Protein AF-A0A544QML9-F1 (afdb_monomer)

Radius of gyration: 30.6 Å; Cα contacts (8 Å, |Δi|>4): 273; chains: 1; bounding box: 52×67×94 Å

Organism: NCBI:txid2511997

Mean predicted aligned error: 11.07 Å

Structure (mmCIF, N/CA/C/O backbone):
data_AF-A0A544QML9-F1
#
_entry.id   AF-A0A544QML9-F1
#
loop_
_atom_site.group_PDB
_atom_site.id
_atom_site.type_symbol
_atom_site.label_atom_id
_atom_site.label_alt_id
_atom_site.label_comp_id
_atom_site.label_asym_id
_atom_site.label_entity_id
_atom_site.label_seq_id
_atom_site.pdbx_PDB_ins_code
_atom_site.Cartn_x
_atom_site.Cartn_y
_atom_site.Cartn_z
_atom_site.occupancy
_atom_site.B_iso_or_equiv
_atom_site.auth_seq_id
_atom_site.auth_comp_id
_atom_site.auth_asym_id
_atom_site.auth_atom_id
_atom_site.pdbx_PDB_model_num
ATOM 1 N N . MET A 1 1 ? 34.277 51.329 -72.720 1.00 60.34 1 MET A N 1
ATOM 2 C CA . MET A 1 1 ? 33.066 50.903 -71.990 1.00 60.34 1 MET A CA 1
ATOM 3 C C . MET A 1 1 ? 33.409 49.575 -71.339 1.00 60.34 1 MET A C 1
ATOM 5 O O . MET A 1 1 ? 33.776 48.665 -72.067 1.00 60.34 1 MET A O 1
ATOM 9 N N . PHE A 1 2 ? 33.455 49.514 -70.009 1.00 60.47 2 PHE A N 1
ATOM 10 C CA . PHE A 1 2 ? 33.886 48.323 -69.272 1.00 60.47 2 PHE A CA 1
ATOM 11 C C . PHE A 1 2 ? 32.794 47.253 -69.316 1.00 60.47 2 PHE A C 1
ATOM 13 O O . PHE A 1 2 ? 31.647 47.521 -68.969 1.00 60.47 2 PHE A O 1
ATOM 20 N N . GLU A 1 3 ? 33.161 46.060 -69.769 1.00 71.31 3 GLU A N 1
ATOM 21 C CA . GLU A 1 3 ? 32.321 44.868 -69.727 1.00 71.31 3 GLU A CA 1
ATOM 22 C C . GLU A 1 3 ? 32.363 44.301 -68.303 1.00 71.31 3 GLU A C 1
ATOM 24 O O . GLU A 1 3 ? 33.430 43.967 -67.785 1.00 71.31 3 GLU A O 1
ATOM 29 N N . PHE A 1 4 ? 31.210 44.243 -67.637 1.00 62.44 4 PHE A N 1
ATOM 30 C CA . PHE A 1 4 ? 31.091 43.634 -66.318 1.00 62.44 4 PHE A CA 1
ATOM 31 C C . PHE A 1 4 ? 31.011 42.120 -66.507 1.00 62.44 4 PHE A C 1
ATOM 33 O O . PHE A 1 4 ? 29.967 41.586 -66.872 1.00 62.44 4 PHE A O 1
ATOM 40 N N . LYS A 1 5 ? 32.124 41.420 -66.288 1.00 65.94 5 LYS A N 1
ATOM 41 C CA . LYS A 1 5 ? 32.105 39.966 -66.138 1.00 65.94 5 LYS A CA 1
ATOM 42 C C . LYS A 1 5 ? 31.625 39.692 -64.706 1.00 65.94 5 LYS A C 1
ATOM 44 O O . LYS A 1 5 ? 32.351 40.069 -63.784 1.00 65.94 5 LYS A O 1
ATOM 49 N N . PRO A 1 6 ? 30.439 39.103 -64.466 1.00 60.28 6 PRO A N 1
ATOM 50 C CA . PRO A 1 6 ? 30.093 38.677 -63.120 1.00 60.28 6 PRO A CA 1
ATOM 51 C C . PRO A 1 6 ? 31.071 37.561 -62.747 1.00 60.28 6 PRO A C 1
ATOM 53 O O . PRO A 1 6 ? 31.055 36.478 -63.331 1.00 60.28 6 PRO A O 1
ATOM 56 N N . ALA A 1 7 ? 32.003 37.865 -61.849 1.00 60.19 7 ALA A N 1
ATOM 57 C CA . ALA A 1 7 ? 32.815 36.847 -61.216 1.00 60.19 7 ALA A CA 1
ATOM 58 C C . ALA A 1 7 ? 31.963 36.156 -60.151 1.00 60.19 7 ALA A C 1
ATOM 60 O O . ALA A 1 7 ? 31.273 36.814 -59.375 1.00 60.19 7 ALA A O 1
ATOM 61 N N . ASP A 1 8 ? 32.093 34.836 -60.116 1.00 60.19 8 ASP A N 1
ATOM 62 C CA . ASP A 1 8 ? 31.713 33.975 -59.005 1.00 60.19 8 ASP A CA 1
ATOM 63 C C . ASP A 1 8 ? 30.225 33.659 -58.843 1.00 60.19 8 ASP A C 1
ATOM 65 O O . ASP A 1 8 ? 29.676 33.755 -57.748 1.00 60.19 8 ASP A O 1
ATOM 69 N N . ASP A 1 9 ? 29.643 33.039 -59.871 1.00 60.31 9 ASP A N 1
ATOM 70 C CA . ASP A 1 9 ? 28.763 31.898 -59.598 1.00 60.31 9 ASP A CA 1
ATOM 71 C C . ASP A 1 9 ? 29.655 30.712 -59.181 1.00 60.31 9 ASP A C 1
ATOM 73 O O . ASP A 1 9 ? 29.890 29.754 -59.921 1.00 60.31 9 ASP A O 1
ATOM 77 N N . ARG A 1 10 ? 30.273 30.829 -57.994 1.00 65.12 10 ARG A N 1
ATOM 78 C CA . ARG A 1 10 ? 30.905 29.703 -57.299 1.00 65.12 10 ARG A CA 1
ATOM 79 C C . ARG A 1 10 ? 29.774 28.800 -56.822 1.00 65.12 10 ARG A C 1
ATOM 81 O O . ARG A 1 10 ? 29.474 28.744 -55.632 1.00 65.12 10 ARG A O 1
ATOM 88 N N . GLY A 1 11 ? 29.143 28.109 -57.769 1.00 62.84 11 GLY A N 1
ATOM 89 C CA . GLY A 1 11 ? 28.324 26.949 -57.480 1.00 62.84 11 GLY A CA 1
ATOM 90 C C . GLY A 1 11 ? 29.171 26.034 -56.612 1.00 62.84 11 GLY A C 1
ATOM 91 O O . GLY A 1 11 ? 30.265 25.624 -57.012 1.00 62.84 11 GLY A O 1
ATOM 92 N N . LEU A 1 12 ? 28.721 25.820 -55.377 1.00 66.00 12 LEU A N 1
ATOM 93 C CA . LEU A 1 12 ? 29.383 24.920 -54.445 1.00 66.00 12 LEU A CA 1
ATOM 94 C C . LEU A 1 12 ? 29.668 23.618 -55.190 1.00 66.00 12 LEU A C 1
ATOM 96 O O . LEU A 1 12 ? 28.787 23.085 -55.870 1.00 66.00 12 LEU A O 1
ATOM 100 N N . SER A 1 13 ? 30.915 23.146 -55.129 1.00 76.38 13 SER A N 1
ATOM 101 C CA . SER A 1 13 ? 31.277 21.951 -55.881 1.00 76.38 13 SER A CA 1
ATOM 102 C C . SER A 1 13 ? 30.368 20.801 -55.427 1.00 76.38 13 SER A C 1
ATOM 104 O O . SER A 1 13 ? 30.089 20.696 -54.225 1.00 76.38 13 SER A O 1
ATOM 106 N N . PRO A 1 14 ? 29.903 19.933 -56.344 1.00 83.56 14 PRO A N 1
ATOM 107 C CA . PRO A 1 14 ? 29.015 18.822 -55.997 1.00 83.56 14 PRO A CA 1
ATOM 108 C C . PRO A 1 14 ? 29.519 18.006 -54.799 1.00 83.56 14 PRO A C 1
ATOM 110 O O . PRO A 1 14 ? 28.741 17.545 -53.973 1.00 83.56 14 PRO A O 1
ATOM 113 N N . VAL A 1 15 ? 30.842 17.903 -54.656 1.00 85.00 15 VAL A N 1
ATOM 114 C CA . VAL A 1 15 ? 31.514 17.186 -53.570 1.00 85.00 15 VAL A CA 1
ATOM 115 C C . VAL A 1 15 ? 31.398 17.911 -52.227 1.00 85.00 15 VAL A C 1
ATOM 117 O O . VAL A 1 15 ? 31.136 17.268 -51.215 1.00 85.00 15 VAL A O 1
ATOM 120 N N . ILE A 1 16 ? 31.548 19.239 -52.197 1.00 82.06 16 ILE A N 1
ATOM 121 C CA . ILE A 1 16 ? 31.395 20.014 -50.955 1.00 82.06 16 ILE A CA 1
ATOM 122 C C . ILE A 1 16 ? 29.936 19.968 -50.485 1.00 82.06 16 ILE A C 1
ATOM 124 O O . ILE A 1 16 ? 29.688 19.812 -49.292 1.00 82.06 16 ILE A O 1
ATOM 128 N N . GLY A 1 17 ? 28.974 20.011 -51.412 1.00 82.31 17 GLY A N 1
ATOM 129 C CA . GLY A 1 17 ? 27.557 19.838 -51.084 1.00 82.31 17 GLY A CA 1
ATOM 130 C C . GLY A 1 17 ? 27.265 18.480 -50.439 1.00 82.31 17 GLY A C 1
ATOM 131 O O . GLY A 1 17 ? 26.561 18.416 -49.435 1.00 82.31 17 GLY A O 1
ATOM 132 N N . VAL A 1 18 ? 27.867 17.406 -50.960 1.00 90.00 18 VAL A N 1
ATOM 133 C CA . VAL A 1 18 ? 27.705 16.052 -50.406 1.00 90.00 18 VAL A CA 1
ATOM 134 C C . VAL A 1 18 ? 28.333 15.926 -49.019 1.00 90.00 18 VAL A C 1
ATOM 136 O O . VAL A 1 18 ? 27.711 15.356 -48.128 1.00 90.00 18 VAL A O 1
ATOM 139 N N . ILE A 1 19 ? 29.525 16.485 -48.797 1.00 90.44 19 ILE A N 1
ATOM 140 C CA . ILE A 1 19 ? 30.179 16.431 -47.479 1.00 90.44 19 ILE A CA 1
ATOM 141 C C . ILE A 1 19 ? 29.346 17.173 -46.428 1.00 90.44 19 ILE A C 1
ATOM 143 O O . ILE A 1 19 ? 29.149 16.656 -45.329 1.00 90.44 19 ILE A O 1
ATOM 147 N N . LEU A 1 20 ? 28.821 18.354 -46.767 1.00 87.38 20 LEU A N 1
ATOM 148 C CA . LEU A 1 20 ? 27.971 19.127 -45.859 1.00 87.38 20 LEU A CA 1
ATOM 149 C C . LEU A 1 20 ? 26.644 18.416 -45.569 1.00 87.38 20 LEU A C 1
ATOM 151 O O . LEU A 1 20 ? 26.214 18.376 -44.417 1.00 87.38 20 LEU A O 1
ATOM 155 N N . LEU A 1 21 ? 26.027 17.811 -46.589 1.00 90.12 21 LEU A N 1
ATOM 156 C CA . LEU A 1 21 ? 24.792 17.043 -46.442 1.00 90.12 21 LEU A CA 1
ATOM 157 C C . LEU A 1 21 ? 24.990 15.824 -45.534 1.00 90.12 21 LEU A C 1
ATOM 159 O O . LEU A 1 21 ? 24.214 15.610 -44.607 1.00 90.12 21 LEU A O 1
ATOM 163 N N . VAL A 1 22 ? 26.053 15.048 -45.756 1.00 92.38 22 VAL A N 1
ATOM 164 C CA . VAL A 1 22 ? 26.354 13.884 -44.914 1.00 92.38 22 VAL A CA 1
ATOM 165 C C . VAL A 1 22 ? 26.681 14.336 -43.490 1.00 92.38 22 VAL A C 1
ATOM 167 O O . VAL A 1 22 ? 26.119 13.795 -42.542 1.00 92.38 22 VAL A O 1
ATOM 170 N N . GLY A 1 23 ? 27.503 15.375 -43.322 1.00 93.50 23 GLY A N 1
ATOM 171 C CA . GLY A 1 23 ? 27.894 15.886 -42.007 1.00 93.50 23 GLY A CA 1
ATOM 172 C C . GLY A 1 23 ? 26.705 16.280 -41.126 1.00 93.50 23 GLY A C 1
ATOM 173 O O . GLY A 1 23 ? 26.628 15.841 -39.980 1.00 93.50 23 GLY A O 1
ATOM 174 N N . ILE A 1 24 ? 25.743 17.045 -41.659 1.00 91.38 24 ILE A N 1
ATOM 175 C CA . ILE A 1 24 ? 24.566 17.447 -40.875 1.00 91.38 24 ILE A CA 1
ATOM 176 C C . ILE A 1 24 ? 23.660 16.258 -40.549 1.00 91.38 24 ILE A C 1
ATOM 178 O O . ILE A 1 24 ? 23.173 16.163 -39.427 1.00 91.38 24 ILE A O 1
ATOM 182 N N . THR A 1 25 ? 23.476 15.313 -41.476 1.00 92.19 25 THR A N 1
ATOM 183 C CA . THR A 1 25 ? 22.662 14.117 -41.205 1.00 92.19 25 THR A CA 1
ATOM 184 C C . THR A 1 25 ? 23.277 13.234 -40.122 1.00 92.19 25 THR A C 1
ATOM 186 O O . THR A 1 25 ? 22.551 12.763 -39.255 1.00 92.19 25 THR A O 1
ATOM 189 N N . VAL A 1 26 ? 24.605 13.074 -40.104 1.00 90.81 26 VAL A N 1
ATOM 190 C CA . VAL A 1 26 ? 25.309 12.313 -39.061 1.00 90.81 26 VAL A CA 1
ATOM 191 C C . VAL A 1 26 ? 25.143 12.977 -37.694 1.00 90.81 26 VAL A C 1
ATOM 193 O O . VAL A 1 26 ? 24.850 12.287 -36.721 1.00 90.81 26 VAL A O 1
ATOM 196 N N . ILE A 1 27 ? 25.264 14.308 -37.618 1.00 90.44 27 ILE A N 1
ATOM 197 C CA . ILE A 1 27 ? 25.031 15.050 -36.371 1.00 90.44 27 ILE A CA 1
ATOM 198 C C . ILE A 1 27 ? 23.575 14.894 -35.919 1.00 90.44 27 ILE A C 1
ATOM 200 O O . ILE A 1 27 ? 23.338 14.573 -34.760 1.00 90.44 27 ILE A O 1
ATOM 204 N N . LEU A 1 28 ? 22.601 15.075 -36.817 1.00 91.12 28 LEU A N 1
ATOM 205 C CA . LEU A 1 28 ? 21.181 14.958 -36.472 1.00 91.12 28 LEU A CA 1
ATOM 206 C C . LEU A 1 28 ? 20.821 13.551 -35.984 1.00 91.12 28 LEU A C 1
ATOM 208 O O . LEU A 1 28 ? 20.129 13.421 -34.980 1.00 91.12 28 LEU A O 1
ATOM 212 N N . VAL A 1 29 ? 21.323 12.503 -36.642 1.00 89.81 29 VAL A N 1
ATOM 213 C CA . VAL A 1 29 ? 21.109 11.113 -36.214 1.00 89.81 29 VAL A CA 1
ATOM 214 C C . VAL A 1 29 ? 21.751 10.850 -34.852 1.00 89.81 29 VAL A C 1
ATOM 216 O O . VAL A 1 29 ? 21.118 10.228 -34.007 1.00 89.81 29 VAL A O 1
ATOM 219 N N . ALA A 1 30 ? 22.966 11.347 -34.605 1.00 87.19 30 ALA A N 1
ATOM 220 C CA . ALA A 1 30 ? 23.638 11.181 -33.316 1.00 87.19 30 ALA A CA 1
ATOM 221 C C . ALA A 1 30 ? 22.918 11.925 -32.178 1.00 87.19 30 ALA A C 1
ATOM 223 O O . ALA A 1 30 ? 22.762 11.377 -31.091 1.00 87.19 30 ALA A O 1
ATOM 224 N N . VAL A 1 31 ? 22.447 13.149 -32.430 1.00 84.81 31 VAL A N 1
ATOM 225 C CA . VAL A 1 31 ? 21.724 13.959 -31.438 1.00 84.81 31 VAL A CA 1
ATOM 226 C C . VAL A 1 31 ? 20.368 13.340 -31.116 1.00 84.81 31 VAL A C 1
ATOM 228 O O . VAL A 1 31 ? 20.045 13.158 -29.948 1.00 84.81 31 VAL A O 1
ATOM 231 N N . VAL A 1 32 ? 19.586 12.966 -32.130 1.00 79.12 32 VAL A N 1
ATOM 232 C CA . VAL A 1 32 ? 18.284 12.322 -31.904 1.00 79.12 32 VAL A CA 1
ATOM 233 C C . VAL A 1 32 ? 18.463 10.927 -31.294 1.00 79.12 32 VAL A C 1
ATOM 235 O O . VAL A 1 32 ? 17.718 10.568 -30.390 1.00 79.12 32 VAL A O 1
ATOM 238 N N . GLY A 1 33 ? 19.481 10.165 -31.706 1.00 74.62 33 GLY A N 1
ATOM 239 C CA . GLY A 1 33 ? 19.805 8.862 -31.114 1.00 74.62 33 GLY A CA 1
ATOM 240 C C . GLY A 1 33 ? 20.227 8.950 -29.642 1.00 74.62 33 GLY A C 1
ATOM 241 O O . GLY A 1 33 ? 19.822 8.111 -28.839 1.00 74.62 33 GLY A O 1
ATOM 242 N N . GLY A 1 34 ? 20.979 9.991 -29.268 1.00 74.06 34 GLY A N 1
ATOM 243 C CA . GLY A 1 34 ? 21.334 10.270 -27.874 1.00 74.06 34 GLY A CA 1
ATOM 244 C C . GLY A 1 34 ? 20.123 10.649 -27.021 1.00 74.06 34 GLY A C 1
ATOM 245 O O . GLY A 1 34 ? 19.977 10.135 -25.920 1.00 74.06 34 GLY A O 1
ATOM 246 N N . LEU A 1 35 ? 19.213 11.468 -27.557 1.00 62.34 35 LEU A N 1
ATOM 247 C CA . LEU A 1 35 ? 17.984 11.858 -26.857 1.00 62.34 35 LEU A CA 1
ATOM 248 C C . LEU A 1 35 ? 16.997 10.692 -26.687 1.00 62.34 35 LEU A C 1
ATOM 250 O O . LEU A 1 35 ? 16.353 10.604 -25.655 1.00 62.34 35 LEU A O 1
ATOM 254 N N . VAL A 1 36 ? 16.888 9.772 -27.655 1.00 63.00 36 VAL A N 1
ATOM 255 C CA . VAL A 1 36 ? 16.036 8.569 -27.519 1.00 63.00 36 VAL A CA 1
ATOM 256 C C . VAL A 1 36 ? 16.574 7.607 -26.457 1.00 63.00 36 VAL A C 1
ATOM 258 O O . VAL A 1 36 ? 15.790 6.949 -25.783 1.00 63.00 36 VAL A O 1
ATOM 261 N N . THR A 1 37 ? 17.896 7.540 -26.287 1.00 65.94 37 THR A N 1
ATOM 262 C CA . THR A 1 37 ? 18.518 6.699 -25.251 1.00 65.94 37 THR A CA 1
ATOM 263 C C . THR A 1 37 ? 18.244 7.246 -23.845 1.00 65.94 37 THR A C 1
ATOM 265 O O . THR A 1 37 ? 18.106 6.470 -22.908 1.00 65.94 37 THR A O 1
ATOM 268 N N . ASP A 1 38 ? 18.098 8.567 -23.707 1.00 62.16 38 ASP A N 1
ATOM 269 C CA . ASP A 1 38 ? 17.808 9.248 -22.435 1.00 62.16 38 ASP A CA 1
ATOM 270 C C . ASP A 1 38 ? 16.338 9.107 -21.980 1.00 62.16 38 ASP A C 1
ATOM 272 O O . ASP A 1 38 ? 16.029 9.308 -20.813 1.00 62.16 38 ASP A O 1
ATOM 276 N N . PHE A 1 39 ? 15.425 8.687 -22.868 1.00 59.41 39 PHE A N 1
ATOM 277 C CA . PHE A 1 39 ? 14.051 8.291 -22.505 1.00 59.41 39 PHE A CA 1
ATOM 278 C C . PHE A 1 39 ? 13.914 6.797 -22.179 1.00 59.41 39 PHE A C 1
ATOM 280 O O . PHE A 1 39 ? 12.805 6.306 -21.988 1.00 59.41 39 PHE A O 1
ATOM 287 N N . GLY A 1 40 ? 15.029 6.067 -22.140 1.00 57.25 40 GLY A N 1
ATOM 288 C CA . GLY A 1 40 ? 15.077 4.659 -21.760 1.00 57.25 40 GLY A CA 1
ATOM 289 C C . GLY A 1 40 ? 15.165 4.432 -20.252 1.00 57.25 40 GLY A C 1
ATOM 290 O O . GLY A 1 40 ? 15.657 3.382 -19.857 1.00 57.25 40 GLY A O 1
ATOM 291 N N . SER A 1 41 ? 14.762 5.393 -19.409 1.00 63.16 41 SER A N 1
ATOM 292 C CA . SER A 1 41 ? 14.445 5.064 -18.018 1.00 63.16 41 SER A CA 1
ATOM 293 C C . SER A 1 41 ? 13.323 4.037 -18.077 1.00 63.16 41 SER A C 1
ATOM 295 O O . SER A 1 41 ? 12.270 4.354 -18.632 1.00 63.16 41 SER A O 1
ATOM 297 N N . ASP A 1 42 ? 13.571 2.816 -17.607 1.00 66.25 42 ASP A N 1
ATOM 298 C CA . ASP A 1 42 ? 12.550 1.780 -17.499 1.00 66.25 42 ASP A CA 1
ATOM 299 C C . ASP A 1 42 ? 11.370 2.376 -16.724 1.00 66.25 42 ASP A C 1
ATOM 301 O O . ASP A 1 42 ? 11.440 2.577 -15.516 1.00 66.25 42 ASP A O 1
ATOM 305 N N . ILE A 1 43 ? 10.324 2.779 -17.452 1.00 68.44 43 ILE A N 1
ATOM 306 C CA . ILE A 1 43 ? 9.081 3.245 -16.852 1.00 68.44 43 ILE A CA 1
ATOM 307 C C . ILE A 1 43 ? 8.437 1.971 -16.332 1.00 68.44 43 ILE A C 1
ATOM 309 O O . ILE A 1 43 ? 7.813 1.226 -17.090 1.00 68.44 43 ILE A O 1
ATOM 313 N N . GLU A 1 44 ? 8.641 1.697 -15.053 1.00 81.69 44 GLU A N 1
ATOM 314 C CA . GLU A 1 44 ? 7.918 0.661 -14.348 1.00 81.69 44 GLU A CA 1
ATOM 315 C C . GLU A 1 44 ? 6.446 1.073 -14.331 1.00 81.69 44 GLU A C 1
ATOM 317 O O . GLU A 1 44 ? 6.078 2.197 -13.977 1.00 81.69 44 GLU A O 1
ATOM 322 N N . VAL A 1 45 ? 5.589 0.185 -14.815 1.00 84.81 45 VAL A N 1
ATOM 323 C CA . VAL A 1 45 ? 4.148 0.420 -14.833 1.00 84.81 45 VAL A CA 1
ATOM 324 C C . VAL A 1 45 ? 3.594 -0.173 -13.551 1.00 84.81 45 VAL A C 1
ATOM 326 O O . VAL A 1 45 ? 3.856 -1.343 -13.265 1.00 84.81 45 VAL A O 1
ATOM 329 N N . ALA A 1 46 ? 2.854 0.627 -12.785 1.00 89.62 46 ALA A N 1
ATOM 330 C CA . ALA A 1 46 ? 2.189 0.124 -11.596 1.00 89.62 46 ALA A CA 1
ATOM 331 C C . ALA A 1 46 ? 1.207 -0.999 -11.975 1.00 89.62 46 ALA A C 1
ATOM 333 O O . ALA A 1 46 ? 0.603 -0.958 -13.055 1.00 89.62 46 ALA A O 1
ATOM 334 N N . PRO A 1 47 ? 1.038 -2.003 -11.105 1.00 91.19 47 PRO A N 1
ATOM 335 C CA . PRO A 1 47 ? 0.120 -3.104 -11.357 1.00 91.19 47 PRO A CA 1
ATOM 336 C C . PRO A 1 47 ? -1.325 -2.605 -11.454 1.00 91.19 47 PRO A C 1
ATOM 338 O O . PRO A 1 47 ? -1.765 -1.769 -10.663 1.00 91.19 47 PRO A O 1
ATOM 341 N N . ASN A 1 48 ? -2.087 -3.140 -12.410 1.00 93.56 48 ASN A N 1
ATOM 342 C CA . ASN A 1 48 ? -3.502 -2.828 -12.543 1.00 93.56 48 ASN A CA 1
ATOM 343 C C . ASN A 1 48 ? -4.335 -3.872 -11.794 1.00 93.56 48 ASN A C 1
ATOM 345 O O . ASN A 1 48 ? -4.642 -4.945 -12.317 1.00 93.56 48 ASN A O 1
ATOM 349 N N . ALA A 1 49 ? -4.701 -3.545 -10.558 1.00 93.81 49 ALA A N 1
ATOM 350 C CA . ALA A 1 49 ? -5.474 -4.411 -9.680 1.00 93.81 49 ALA A CA 1
ATOM 351 C C . ALA A 1 49 ? -6.591 -3.647 -8.966 1.00 93.81 49 ALA A C 1
ATOM 353 O O . ALA A 1 49 ? -6.534 -2.431 -8.791 1.00 93.81 49 ALA A O 1
ATOM 354 N N . GLN A 1 50 ? -7.634 -4.376 -8.582 1.00 94.69 50 GLN A N 1
ATOM 355 C CA . GLN A 1 50 ? -8.772 -3.856 -7.842 1.00 94.69 50 GLN A CA 1
ATOM 356 C C . GLN A 1 50 ? -8.748 -4.397 -6.416 1.00 94.69 50 GLN A C 1
ATOM 358 O O . GLN A 1 50 ? -8.826 -5.610 -6.214 1.00 94.69 50 GLN A O 1
ATOM 363 N N . PHE A 1 51 ? -8.707 -3.488 -5.446 1.00 95.81 51 PHE A N 1
ATOM 364 C CA . PHE A 1 51 ? -8.742 -3.794 -4.018 1.00 95.81 51 PHE A CA 1
ATOM 365 C C . PHE A 1 51 ? -10.038 -3.303 -3.380 1.00 95.81 51 PHE A C 1
ATOM 367 O O . PHE A 1 51 ? -10.739 -2.458 -3.939 1.00 95.81 51 PHE A O 1
ATOM 374 N N . ASN A 1 52 ? -10.338 -3.848 -2.209 1.00 95.88 52 ASN A N 1
ATOM 375 C CA . ASN A 1 52 ? -11.420 -3.407 -1.340 1.00 95.88 52 ASN A CA 1
ATOM 376 C C . ASN A 1 52 ? -10.911 -3.365 0.106 1.00 95.88 52 ASN A C 1
ATOM 378 O O . ASN A 1 52 ? -10.170 -4.277 0.485 1.00 95.88 52 ASN A O 1
ATOM 382 N N . ALA A 1 53 ? -11.308 -2.361 0.894 1.00 95.88 53 ALA A N 1
ATOM 383 C CA . ALA A 1 53 ? -11.058 -2.329 2.331 1.00 95.88 53 ALA A CA 1
ATOM 384 C C . ALA A 1 53 ? -12.365 -2.509 3.116 1.00 95.88 53 ALA A C 1
ATOM 386 O O . ALA A 1 53 ? -13.329 -1.769 2.950 1.00 95.88 53 ALA A O 1
ATOM 387 N N . ASP A 1 54 ? -12.385 -3.488 4.016 1.00 95.06 54 ASP A N 1
ATOM 388 C CA . ASP A 1 54 ? -13.441 -3.650 5.013 1.00 95.06 54 ASP A CA 1
ATOM 389 C C . ASP A 1 54 ? -12.923 -3.200 6.384 1.00 95.06 54 ASP A C 1
ATOM 391 O O . ASP A 1 54 ? -11.843 -3.604 6.822 1.00 95.06 54 ASP A O 1
ATOM 395 N N . PHE A 1 55 ? -13.677 -2.331 7.055 1.00 93.31 55 PHE A N 1
ATOM 396 C CA . PHE A 1 55 ? -13.267 -1.708 8.311 1.00 93.31 55 PHE A CA 1
ATOM 397 C C . PHE A 1 55 ? -14.025 -2.315 9.489 1.00 93.31 55 PHE A C 1
ATOM 399 O O . PHE A 1 55 ? -15.215 -2.049 9.685 1.00 93.31 55 PHE A O 1
ATOM 406 N N . ASP A 1 56 ? -13.315 -3.038 10.354 1.00 89.75 56 ASP A N 1
ATOM 407 C CA . ASP A 1 56 ? -13.840 -3.431 11.657 1.00 89.75 56 ASP A CA 1
ATOM 408 C C . ASP A 1 56 ? -13.479 -2.368 12.698 1.00 89.75 56 ASP A C 1
ATOM 410 O O . ASP A 1 56 ? -12.445 -2.430 13.361 1.00 89.75 56 ASP A O 1
ATOM 414 N N . THR A 1 57 ? -14.369 -1.391 12.867 1.00 80.81 57 THR A N 1
ATOM 415 C CA . THR A 1 57 ? -14.228 -0.316 13.868 1.00 80.81 57 THR A CA 1
ATOM 416 C C . THR A 1 57 ? -14.351 -0.795 15.316 1.00 80.81 57 THR A C 1
ATOM 418 O O . THR A 1 57 ? -14.005 -0.053 16.227 1.00 80.81 57 THR A O 1
ATOM 421 N N . ASN A 1 58 ? -14.848 -2.013 15.569 1.00 82.12 58 ASN A N 1
ATOM 422 C CA . ASN A 1 58 ? -14.894 -2.566 16.928 1.00 82.12 58 ASN A CA 1
ATOM 423 C C . ASN A 1 58 ? -13.616 -3.344 17.255 1.00 82.12 58 ASN A C 1
ATOM 425 O O . ASN A 1 58 ? -13.186 -3.365 18.408 1.00 82.12 58 ASN A O 1
ATOM 429 N N . GLY A 1 59 ? -13.054 -4.017 16.249 1.00 79.19 59 GLY A N 1
ATOM 430 C CA . GLY A 1 59 ? -11.777 -4.720 16.325 1.00 79.19 59 GLY A CA 1
ATOM 431 C C . GLY A 1 59 ? -10.559 -3.828 16.083 1.00 79.19 59 GLY A C 1
ATOM 432 O O . GLY A 1 59 ? -9.449 -4.267 16.353 1.00 79.19 59 GLY A O 1
ATOM 433 N N . ASN A 1 60 ? -10.765 -2.596 15.606 1.00 88.06 60 ASN A N 1
ATOM 434 C CA . ASN A 1 60 ? -9.744 -1.692 15.073 1.00 88.06 60 ASN A CA 1
ATOM 435 C C . ASN A 1 60 ? -8.864 -2.338 13.988 1.00 88.06 60 ASN A C 1
ATOM 437 O O . ASN A 1 60 ? -7.657 -2.099 13.930 1.00 88.06 60 ASN A O 1
ATOM 441 N N . ASN A 1 61 ? -9.452 -3.155 13.123 1.00 92.00 61 ASN A N 1
ATOM 442 C CA . ASN A 1 61 ? -8.724 -3.840 12.060 1.00 92.00 61 ASN A CA 1
ATOM 443 C C . ASN A 1 61 ? -9.257 -3.417 10.692 1.00 92.00 61 ASN A C 1
ATOM 445 O O . ASN A 1 61 ? -10.416 -3.020 10.555 1.00 92.00 61 ASN A O 1
ATOM 449 N N . ILE A 1 62 ? -8.401 -3.510 9.676 1.00 94.62 62 ILE A N 1
ATOM 450 C CA . ILE A 1 62 ? -8.768 -3.218 8.289 1.00 94.62 62 ILE A CA 1
ATOM 451 C C . ILE A 1 62 ? -8.435 -4.442 7.459 1.00 94.62 62 ILE A C 1
ATOM 453 O O . ILE A 1 62 ? -7.283 -4.856 7.404 1.00 94.62 62 ILE A O 1
ATOM 457 N N . THR A 1 63 ? -9.434 -5.037 6.826 1.00 95.38 63 THR A N 1
ATOM 458 C CA . THR A 1 63 ? -9.244 -6.203 5.969 1.00 95.38 63 THR A CA 1
ATOM 459 C C . THR A 1 63 ? -9.148 -5.749 4.526 1.00 95.38 63 THR A C 1
ATOM 461 O O . THR A 1 63 ? -10.059 -5.108 4.011 1.00 95.38 63 THR A O 1
ATOM 464 N N . ILE A 1 64 ? -8.030 -6.062 3.881 1.00 95.94 64 ILE A N 1
ATOM 465 C CA . ILE A 1 64 ? -7.772 -5.745 2.484 1.00 95.94 64 ILE A CA 1
ATOM 466 C C . ILE A 1 64 ? -8.001 -7.001 1.656 1.00 95.94 64 ILE A C 1
ATOM 468 O O . ILE A 1 64 ? -7.339 -8.017 1.858 1.00 95.94 64 ILE A O 1
ATOM 472 N N . THR A 1 65 ? -8.897 -6.914 0.679 1.00 95.94 65 THR A N 1
ATOM 473 C CA . THR A 1 65 ? -9.162 -8.001 -0.266 1.00 95.94 65 THR A CA 1
ATOM 474 C C . THR A 1 65 ? -8.625 -7.630 -1.644 1.00 95.94 65 THR A C 1
ATOM 476 O O . THR A 1 65 ? -8.957 -6.568 -2.180 1.00 95.94 65 THR A O 1
ATOM 479 N N . HIS A 1 66 ? -7.844 -8.515 -2.263 1.00 95.75 66 HIS A N 1
ATOM 480 C CA . HIS A 1 66 ? -7.471 -8.385 -3.667 1.00 95.75 66 HIS A CA 1
ATOM 481 C C . HIS A 1 66 ? -8.568 -8.989 -4.547 1.00 95.75 66 HIS A C 1
ATOM 483 O O . HIS A 1 66 ? -8.703 -10.202 -4.680 1.00 95.75 66 HIS A O 1
ATOM 489 N N . GLY A 1 67 ? -9.386 -8.140 -5.165 1.00 94.25 67 GLY A N 1
ATOM 490 C CA . GLY A 1 67 ? -10.516 -8.579 -5.979 1.00 94.25 67 GLY A CA 1
ATOM 491 C C . GLY A 1 67 ? -10.080 -9.232 -7.289 1.00 94.25 67 GLY A C 1
ATOM 492 O O . GLY A 1 67 ? -10.420 -10.382 -7.564 1.00 94.25 67 GLY A O 1
ATOM 493 N N . SER A 1 68 ? -9.336 -8.501 -8.119 1.00 94.12 68 SER A N 1
ATOM 494 C CA . SER A 1 68 ? -8.908 -8.963 -9.447 1.00 94.12 68 SER A CA 1
ATOM 495 C C . SER A 1 68 ? -7.797 -8.102 -10.026 1.00 94.12 68 SER A C 1
ATOM 497 O O . SER A 1 68 ? -7.775 -6.907 -9.753 1.00 94.12 68 SER A O 1
ATOM 499 N N . GLY A 1 69 ? -7.000 -8.664 -10.933 1.00 94.62 69 GLY A N 1
ATOM 500 C CA . GLY A 1 69 ? -6.002 -7.926 -11.704 1.00 94.62 69 GLY A CA 1
ATOM 501 C C . GLY A 1 69 ? -4.622 -8.553 -11.591 1.00 94.62 69 GLY A C 1
ATOM 502 O O . GLY A 1 69 ? -4.516 -9.775 -11.469 1.00 94.62 69 GLY A O 1
ATOM 503 N N . ASP A 1 70 ? -3.600 -7.710 -11.687 1.00 95.56 70 ASP A N 1
ATOM 504 C CA . ASP A 1 70 ? -2.199 -8.112 -11.594 1.00 95.56 70 ASP A CA 1
ATOM 505 C C . ASP A 1 70 ? -1.807 -8.502 -10.161 1.00 95.56 70 ASP A C 1
ATOM 507 O O . ASP A 1 70 ? -2.252 -7.895 -9.188 1.00 95.56 70 ASP A O 1
ATOM 511 N N . ASP A 1 71 ? -0.933 -9.499 -10.034 1.00 94.88 71 ASP A N 1
ATOM 512 C CA . ASP A 1 71 ? -0.361 -9.888 -8.745 1.00 94.88 71 ASP A CA 1
ATOM 513 C C . ASP A 1 71 ? 0.544 -8.773 -8.196 1.00 94.88 71 ASP A C 1
ATOM 515 O O . ASP A 1 71 ? 1.317 -8.151 -8.931 1.00 94.88 71 ASP A O 1
ATOM 519 N N . ILE A 1 72 ? 0.492 -8.555 -6.883 1.00 94.25 72 ILE A N 1
ATOM 520 C CA . ILE A 1 72 ? 1.256 -7.504 -6.208 1.00 94.25 72 ILE A CA 1
ATOM 521 C C . ILE A 1 72 ? 2.393 -8.114 -5.407 1.00 94.25 72 ILE A C 1
ATOM 523 O O . ILE A 1 72 ? 2.189 -9.079 -4.677 1.00 94.25 72 ILE A O 1
ATOM 527 N N . ASN A 1 73 ? 3.585 -7.524 -5.485 1.00 94.19 73 ASN A N 1
ATOM 528 C CA . ASN A 1 73 ? 4.636 -7.813 -4.516 1.00 94.19 73 ASN A CA 1
ATOM 529 C C . ASN A 1 73 ? 4.424 -6.944 -3.257 1.00 94.19 73 ASN A C 1
ATOM 531 O O . ASN A 1 73 ? 4.541 -5.719 -3.375 1.00 94.19 73 ASN A O 1
ATOM 535 N N . PRO A 1 74 ? 4.152 -7.531 -2.073 1.00 93.69 74 PRO A N 1
ATOM 536 C CA . PRO A 1 74 ? 3.979 -6.781 -0.829 1.00 93.69 74 PRO A CA 1
ATOM 537 C C . PRO A 1 74 ? 5.180 -5.900 -0.467 1.00 93.69 74 PRO A C 1
ATOM 539 O O . PRO A 1 74 ? 5.001 -4.856 0.153 1.00 93.69 74 PRO A O 1
ATOM 542 N N . ASP A 1 75 ? 6.393 -6.266 -0.897 1.00 93.38 75 ASP A N 1
ATOM 543 C CA . ASP A 1 75 ? 7.612 -5.487 -0.634 1.00 93.38 75 ASP A CA 1
ATOM 544 C C . ASP A 1 75 ? 7.608 -4.111 -1.321 1.00 93.38 75 ASP A C 1
ATOM 546 O O . ASP A 1 75 ? 8.289 -3.187 -0.876 1.00 93.38 75 ASP A O 1
ATOM 550 N N . ASN A 1 76 ? 6.821 -3.960 -2.389 1.00 94.44 76 ASN A N 1
ATOM 551 C CA . ASN A 1 76 ? 6.705 -2.720 -3.155 1.00 94.44 76 ASN A CA 1
ATOM 552 C C . ASN A 1 76 ? 5.502 -1.876 -2.714 1.00 94.44 76 ASN A C 1
ATOM 554 O O . ASN A 1 76 ? 5.174 -0.886 -3.369 1.00 94.44 76 ASN A O 1
ATOM 558 N N . VAL A 1 77 ? 4.810 -2.268 -1.642 1.00 95.69 77 VAL A N 1
ATOM 559 C CA . VAL A 1 77 ? 3.582 -1.617 -1.187 1.00 95.69 77 VAL A CA 1
ATOM 560 C C . VAL A 1 77 ? 3.704 -1.165 0.258 1.00 95.69 77 VAL A C 1
ATOM 562 O O . VAL A 1 77 ? 4.246 -1.858 1.119 1.00 95.69 77 VAL A O 1
ATOM 565 N N . ALA A 1 78 ? 3.149 0.010 0.529 1.00 96.25 78 ALA A N 1
ATOM 566 C CA . ALA A 1 78 ? 2.984 0.535 1.868 1.00 96.25 78 ALA A CA 1
ATOM 567 C C . ALA A 1 78 ? 1.575 1.097 2.068 1.00 96.25 78 ALA A C 1
ATOM 569 O O . ALA A 1 78 ? 0.902 1.500 1.117 1.00 96.25 78 ALA A O 1
ATOM 570 N N . PHE A 1 79 ? 1.151 1.143 3.324 1.00 95.81 79 PHE A N 1
ATOM 571 C CA . PHE A 1 79 ? -0.111 1.722 3.748 1.00 95.81 79 PHE A CA 1
ATOM 572 C C . PHE A 1 79 ? 0.113 3.042 4.463 1.00 95.81 79 PHE A C 1
ATOM 574 O O . PHE A 1 79 ? 1.015 3.174 5.292 1.00 95.81 79 PHE A O 1
ATOM 581 N N . GLU A 1 80 ? -0.755 3.997 4.172 1.00 95.25 80 GLU A N 1
ATOM 582 C CA . GLU A 1 80 ? -0.889 5.235 4.925 1.00 95.25 80 GLU A CA 1
ATOM 583 C C . GLU A 1 80 ? -2.315 5.331 5.454 1.00 95.25 80 GLU A C 1
ATOM 585 O O . GLU A 1 80 ? -3.266 4.948 4.771 1.00 95.25 80 GLU A O 1
ATOM 590 N N . TYR A 1 81 ? -2.462 5.833 6.674 1.00 94.62 81 TYR A N 1
ATOM 591 C CA . TYR A 1 81 ? -3.766 6.047 7.284 1.00 94.62 81 TYR A CA 1
ATOM 592 C C . TYR A 1 81 ? -3.879 7.479 7.796 1.00 94.62 81 TYR A C 1
ATOM 594 O O . TYR A 1 81 ? -3.021 7.948 8.543 1.00 94.62 81 TYR A O 1
ATOM 602 N N . THR A 1 82 ? -4.952 8.168 7.435 1.00 93.44 82 THR A N 1
ATOM 603 C CA . THR A 1 82 ? -5.271 9.506 7.925 1.00 93.44 82 THR A CA 1
ATOM 604 C C . THR A 1 82 ? -6.386 9.407 8.954 1.00 93.44 82 THR A C 1
ATOM 606 O O . THR A 1 82 ? -7.502 9.000 8.648 1.00 93.44 82 THR A O 1
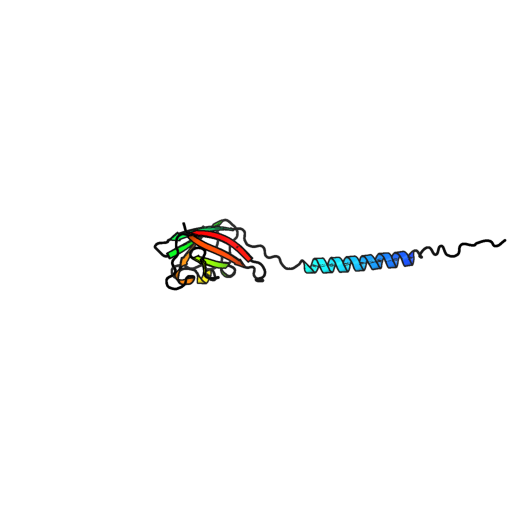ATOM 609 N N . VAL A 1 83 ? -6.116 9.819 10.187 1.00 89.00 83 VAL A N 1
ATOM 610 C CA . VAL A 1 83 ? -7.105 9.882 11.264 1.00 89.00 83 VAL A CA 1
ATOM 611 C C . VAL A 1 83 ? -7.883 11.197 11.140 1.00 89.00 83 VAL A C 1
ATOM 613 O O . VAL A 1 83 ? -7.301 12.279 11.276 1.00 89.00 83 VAL A O 1
ATOM 616 N N . ASN A 1 84 ? -9.199 11.117 10.909 1.00 83.75 84 ASN A N 1
ATOM 617 C CA . ASN A 1 84 ? -10.119 12.265 10.888 1.00 83.75 84 ASN A CA 1
ATOM 618 C C . ASN A 1 84 ? -9.622 13.463 10.044 1.00 83.75 84 ASN A C 1
ATOM 620 O O . ASN A 1 84 ? -9.710 14.600 10.508 1.00 83.75 84 ASN A O 1
ATOM 624 N N . ASP A 1 85 ? -9.042 13.222 8.863 1.00 81.38 85 ASP A N 1
ATOM 625 C CA . ASP A 1 85 ? -8.521 14.267 7.951 1.00 81.38 85 ASP A CA 1
ATOM 626 C C . ASP A 1 85 ? -7.470 15.215 8.584 1.00 81.38 85 ASP A C 1
ATOM 628 O O . ASP A 1 85 ? -7.296 16.363 8.177 1.00 81.38 85 ASP A O 1
ATOM 632 N N . THR A 1 86 ? -6.793 14.783 9.655 1.00 82.12 86 THR A N 1
ATOM 633 C CA . THR A 1 86 ? -5.900 15.670 10.426 1.00 82.12 86 THR A CA 1
ATOM 634 C C . THR A 1 86 ? -4.555 15.058 10.774 1.00 82.12 86 THR A C 1
ATOM 636 O O . THR A 1 86 ? -3.553 15.774 10.738 1.00 82.12 86 THR A O 1
ATOM 639 N N . ALA A 1 87 ? -4.510 13.773 11.126 1.00 87.31 87 ALA A N 1
ATOM 640 C CA . ALA A 1 87 ? -3.271 13.113 11.516 1.00 87.31 87 ALA A CA 1
ATOM 641 C C . ALA A 1 87 ? -2.928 11.988 10.540 1.00 87.31 87 ALA A C 1
ATOM 643 O O . ALA A 1 87 ? -3.599 10.962 10.506 1.00 87.31 87 ALA A O 1
ATOM 644 N N . GLU A 1 88 ? -1.868 12.185 9.764 1.00 91.56 88 GLU A N 1
ATOM 645 C CA . GLU A 1 88 ? -1.331 11.174 8.854 1.00 91.56 88 GLU A CA 1
ATOM 646 C C . GLU A 1 88 ? -0.436 10.187 9.625 1.00 91.56 88 GLU A C 1
ATOM 648 O O . GLU A 1 88 ? 0.312 10.563 10.541 1.00 91.56 88 GLU A O 1
ATOM 653 N N . ARG A 1 89 ? -0.536 8.907 9.266 1.00 93.06 89 ARG A N 1
ATOM 654 C CA . ARG A 1 89 ? 0.214 7.781 9.825 1.00 93.06 89 ARG A CA 1
ATOM 655 C C . ARG A 1 89 ? 0.795 6.940 8.693 1.00 93.06 89 ARG A C 1
ATOM 657 O O . ARG A 1 89 ? 0.152 6.762 7.660 1.00 93.06 89 ARG A O 1
ATOM 664 N N . GLY A 1 90 ? 1.993 6.405 8.913 1.00 89.56 90 GLY A N 1
ATOM 665 C CA . GLY A 1 90 ? 2.760 5.691 7.893 1.00 89.56 90 GLY A CA 1
ATOM 666 C C . GLY A 1 90 ? 3.702 6.606 7.086 1.00 89.56 90 GLY A C 1
ATOM 667 O O . GLY A 1 90 ? 3.998 7.722 7.526 1.00 89.56 90 GLY A O 1
ATOM 668 N N . PRO A 1 91 ? 4.222 6.132 5.939 1.00 93.00 91 PRO A N 1
ATOM 669 C CA . PRO A 1 91 ? 3.928 4.833 5.329 1.00 93.00 91 PRO A CA 1
ATOM 670 C C . PRO A 1 91 ? 4.462 3.651 6.154 1.00 93.00 91 PRO A C 1
ATOM 672 O O . PRO A 1 91 ? 5.593 3.685 6.638 1.00 93.00 91 PRO A O 1
ATOM 675 N N . THR A 1 92 ? 3.653 2.601 6.283 1.00 95.19 92 THR A N 1
ATOM 676 C CA . THR A 1 92 ? 4.027 1.310 6.886 1.00 95.19 92 THR A CA 1
ATOM 677 C 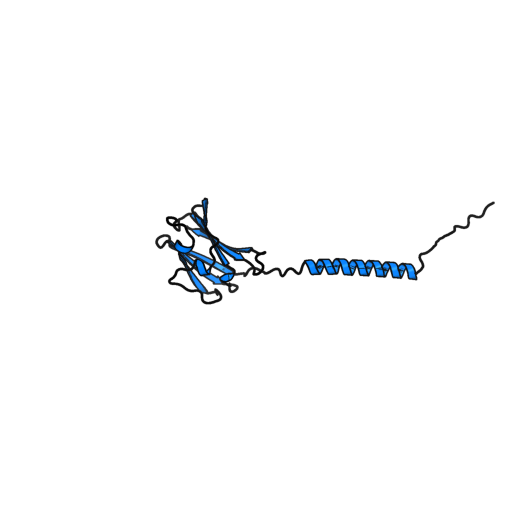C . THR A 1 92 ? 4.067 0.256 5.787 1.00 95.19 92 THR A C 1
ATOM 679 O O . THR A 1 92 ? 3.096 0.126 5.046 1.00 95.19 92 THR A O 1
ATOM 682 N N . ASN A 1 93 ? 5.169 -0.488 5.651 1.00 94.94 93 ASN A N 1
ATOM 683 C CA . ASN A 1 93 ? 5.283 -1.515 4.605 1.00 94.94 93 ASN A CA 1
ATOM 684 C C . ASN A 1 93 ? 4.174 -2.561 4.747 1.00 94.94 93 ASN A C 1
ATOM 686 O O . ASN A 1 93 ? 3.745 -2.846 5.866 1.00 94.94 93 ASN A O 1
ATOM 690 N N . PHE A 1 94 ? 3.763 -3.174 3.633 1.00 94.44 94 PHE A N 1
ATOM 691 C CA . PHE A 1 94 ? 2.664 -4.138 3.624 1.00 94.44 94 PHE A CA 1
ATOM 692 C C . PHE A 1 94 ? 2.877 -5.221 4.688 1.00 94.44 94 PHE A C 1
ATOM 694 O O . PHE A 1 94 ? 2.073 -5.328 5.610 1.00 94.44 94 PHE A O 1
ATOM 701 N N . ASN A 1 95 ? 4.001 -5.940 4.631 1.00 93.31 95 ASN A N 1
ATOM 702 C CA . ASN A 1 95 ? 4.312 -7.035 5.556 1.00 93.31 95 ASN A CA 1
ATOM 703 C C . ASN A 1 95 ? 4.358 -6.610 7.035 1.00 93.31 95 ASN A C 1
ATOM 705 O O . ASN A 1 95 ? 4.075 -7.426 7.907 1.00 93.31 95 ASN A O 1
ATOM 709 N N . ASP A 1 96 ? 4.689 -5.347 7.320 1.00 93.88 96 ASP A N 1
ATOM 710 C CA . ASP A 1 96 ? 4.747 -4.817 8.688 1.00 93.88 96 ASP A CA 1
ATOM 711 C C . ASP A 1 96 ? 3.354 -4.418 9.211 1.00 93.88 96 ASP A C 1
ATOM 713 O O . ASP A 1 96 ? 3.130 -4.389 10.419 1.00 93.88 96 ASP A O 1
ATOM 717 N N . ALA A 1 97 ? 2.406 -4.108 8.319 1.00 94.12 97 ALA A N 1
ATOM 718 C CA . ALA A 1 97 ? 1.044 -3.719 8.680 1.00 94.12 97 ALA A CA 1
ATOM 719 C C . ALA A 1 97 ? 0.129 -4.923 8.982 1.00 94.12 97 ALA A C 1
ATOM 721 O O . ALA A 1 97 ? -0.869 -4.763 9.692 1.00 94.12 97 ALA A O 1
ATOM 722 N N . VAL A 1 98 ? 0.469 -6.115 8.478 1.00 94.50 98 VAL A N 1
ATOM 723 C CA . VAL A 1 98 ? -0.328 -7.346 8.624 1.00 94.50 98 VAL A CA 1
ATOM 724 C C . VAL A 1 98 ? -0.476 -7.754 10.093 1.00 94.50 98 VAL A C 1
ATOM 726 O O . VAL A 1 98 ? 0.461 -7.675 10.888 1.00 94.50 98 VAL A O 1
ATOM 729 N N . ASP A 1 99 ? -1.678 -8.181 10.470 1.00 93.38 99 ASP A N 1
ATOM 730 C CA . ASP A 1 99 ? -1.966 -8.718 11.794 1.00 93.38 99 ASP A CA 1
ATOM 731 C C . ASP A 1 99 ? -1.138 -9.978 12.076 1.00 93.38 99 ASP A C 1
ATOM 733 O O . ASP A 1 99 ? -0.966 -10.833 11.218 1.00 93.38 99 ASP A O 1
ATOM 73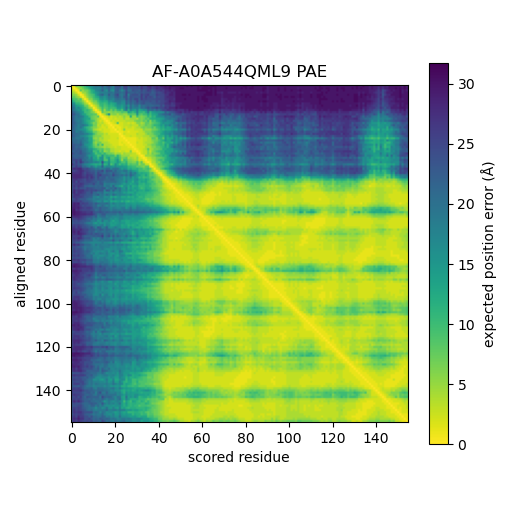7 N N . ASN A 1 100 ? -0.652 -10.139 13.310 1.00 88.88 100 ASN A N 1
ATOM 738 C CA . ASN A 1 100 ? 0.204 -11.275 13.681 1.00 88.88 100 ASN A CA 1
ATOM 739 C C . ASN A 1 100 ? -0.471 -12.653 13.527 1.00 88.88 100 ASN A C 1
ATOM 741 O O . ASN A 1 100 ? 0.200 -13.682 13.640 1.00 88.88 100 ASN A O 1
ATOM 745 N N . SER A 1 101 ? -1.797 -12.689 13.377 1.00 87.75 101 SER A N 1
ATOM 746 C CA . SER A 1 101 ? -2.558 -13.908 13.105 1.00 87.75 101 SER A CA 1
ATOM 747 C C . SER A 1 101 ? -2.623 -14.284 11.623 1.00 87.75 101 SER A C 1
ATOM 749 O O . SER A 1 101 ? -3.091 -15.382 11.312 1.00 87.75 101 SER A O 1
ATOM 751 N N . ASP A 1 102 ? -2.117 -13.421 10.746 1.00 89.31 102 ASP A N 1
ATOM 752 C CA . ASP A 1 102 ? -2.136 -13.560 9.298 1.00 89.31 102 ASP A CA 1
ATOM 753 C C . ASP A 1 102 ? -0.712 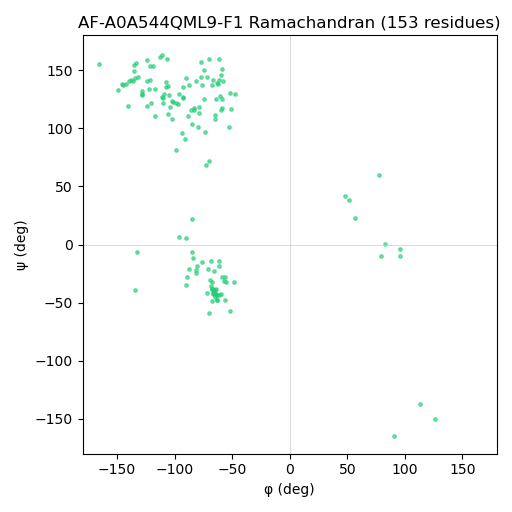-13.486 8.719 1.00 89.31 102 ASP A C 1
ATOM 755 O O . ASP A 1 102 ? 0.227 -13.009 9.363 1.00 89.31 102 ASP A O 1
ATOM 759 N N . THR A 1 103 ? -0.516 -14.020 7.518 1.00 84.19 103 THR A N 1
ATOM 760 C CA . THR A 1 103 ? 0.796 -14.079 6.860 1.00 84.19 103 THR A CA 1
ATOM 761 C C . THR A 1 103 ? 0.643 -14.009 5.350 1.00 84.19 103 THR A C 1
ATOM 763 O O . THR A 1 103 ? -0.110 -14.796 4.777 1.00 84.19 103 THR A O 1
ATOM 766 N N . ILE A 1 104 ? 1.438 -13.159 4.698 1.00 85.56 104 ILE A N 1
ATOM 767 C CA . ILE A 1 104 ? 1.577 -13.158 3.239 1.00 85.56 104 ILE A CA 1
ATOM 768 C C . ILE A 1 104 ? 2.891 -13.846 2.867 1.00 85.56 104 ILE A C 1
ATOM 770 O O . ILE A 1 104 ? 3.973 -13.291 3.044 1.00 85.56 104 ILE A O 1
ATOM 774 N N . ASP A 1 105 ? 2.795 -15.057 2.319 1.00 82.88 105 ASP A N 1
ATOM 775 C CA . ASP A 1 105 ? 3.947 -15.804 1.811 1.00 82.88 105 ASP A CA 1
ATOM 776 C C . ASP A 1 105 ? 4.051 -15.644 0.284 1.00 82.88 105 ASP A C 1
ATOM 778 O O . ASP A 1 105 ? 3.648 -16.517 -0.487 1.00 82.88 105 ASP A O 1
ATOM 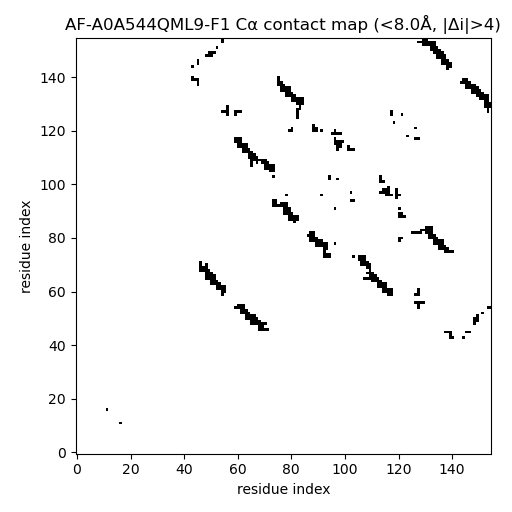782 N N . GLY A 1 106 ? 4.622 -14.523 -0.166 1.00 90.62 106 GLY A N 1
ATOM 783 C CA . GLY A 1 106 ? 4.913 -14.268 -1.580 1.00 90.62 106 GLY A CA 1
ATOM 784 C C . GLY A 1 106 ? 4.086 -13.139 -2.188 1.00 90.62 106 GLY A C 1
ATOM 785 O O . GLY A 1 106 ? 3.965 -12.074 -1.594 1.00 90.62 106 GLY A O 1
ATOM 786 N N . LEU A 1 107 ? 3.591 -13.344 -3.413 1.00 93.62 107 LEU A N 1
ATOM 787 C CA . LEU A 1 107 ? 2.776 -12.348 -4.112 1.00 93.62 107 LEU A CA 1
ATOM 788 C C . LEU A 1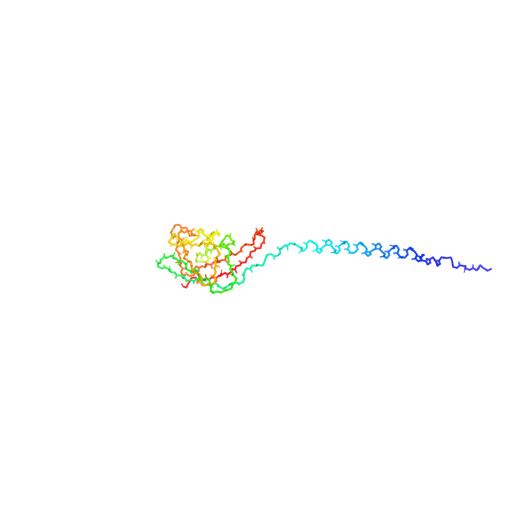 107 ? 1.350 -12.342 -3.555 1.00 93.62 107 LEU A C 1
ATOM 790 O O . LEU A 1 107 ? 0.810 -13.402 -3.256 1.00 93.62 107 LEU A O 1
ATOM 794 N N . PHE A 1 108 ? 0.739 -11.164 -3.482 1.00 94.81 108 PHE A N 1
ATOM 795 C CA . PHE A 1 108 ? -0.664 -10.982 -3.132 1.00 94.81 108 PHE A CA 1
ATOM 796 C C . PHE A 1 108 ? -1.517 -11.066 -4.406 1.00 94.81 108 PHE A C 1
ATOM 798 O O . PHE A 1 108 ? -1.428 -10.204 -5.287 1.00 94.81 108 PHE A O 1
ATOM 805 N N . GLN A 1 109 ? -2.302 -12.134 -4.537 1.00 95.19 109 GLN A N 1
ATOM 806 C CA . GLN A 1 109 ? -2.966 -12.556 -5.774 1.00 95.19 109 GLN A CA 1
ATOM 807 C C . GLN A 1 109 ? -4.483 -12.384 -5.707 1.00 95.19 109 GLN A C 1
ATOM 809 O O . GLN A 1 109 ? -5.066 -12.169 -4.648 1.00 95.19 109 GLN A O 1
ATOM 814 N N . SER A 1 110 ? -5.143 -12.410 -6.866 1.00 95.25 110 SER A N 1
ATOM 815 C CA . SER A 1 110 ? -6.596 -12.227 -6.925 1.00 95.25 110 SER A CA 1
ATOM 816 C C . SER A 1 110 ? -7.318 -13.317 -6.127 1.00 95.25 110 SER A C 1
ATOM 818 O O . SER A 1 110 ? -7.118 -14.511 -6.353 1.00 95.25 110 SER A O 1
ATOM 820 N N . GLY A 1 111 ? -8.205 -12.887 -5.234 1.00 93.19 111 GLY A N 1
ATOM 821 C CA . GLY A 1 111 ? -8.925 -13.731 -4.287 1.00 93.19 111 GLY A CA 1
ATOM 822 C C . GLY A 1 111 ? -8.284 -13.801 -2.902 1.00 93.19 111 GLY A C 1
ATOM 823 O O . GLY A 1 111 ? -8.941 -14.307 -1.993 1.00 93.19 111 GLY A O 1
ATOM 824 N N . ASP A 1 112 ? -7.063 -13.289 -2.732 1.00 94.94 112 ASP A N 1
ATOM 825 C CA . ASP A 1 112 ? -6.416 -13.221 -1.427 1.00 94.94 112 ASP A CA 1
ATOM 826 C C . ASP A 1 112 ? -7.031 -12.114 -0.567 1.00 94.94 112 ASP A C 1
ATOM 828 O O . ASP A 1 112 ? -7.513 -11.081 -1.046 1.00 94.94 112 ASP A O 1
ATOM 832 N N . GLU A 1 113 ? -6.993 -12.343 0.736 1.00 94.44 113 GLU A N 1
ATOM 833 C CA . GLU A 1 113 ? -7.439 -11.415 1.759 1.00 94.44 113 GLU A CA 1
ATOM 834 C C . GLU A 1 113 ? -6.389 -11.376 2.857 1.00 94.44 113 GLU A C 1
ATOM 836 O O . GLU A 1 113 ? -5.782 -12.401 3.168 1.00 94.44 113 GLU A O 1
ATOM 841 N N . VAL A 1 114 ? -6.176 -10.191 3.415 1.00 95.12 114 VAL A N 1
ATOM 842 C CA . VAL A 1 114 ? -5.265 -9.997 4.533 1.00 95.12 114 VAL A CA 1
ATOM 843 C C . VAL A 1 114 ? -5.811 -8.974 5.509 1.00 95.12 114 VAL A C 1
ATOM 845 O O . VAL A 1 114 ? -6.322 -7.922 5.115 1.00 95.12 114 VAL A O 1
ATOM 848 N N . THR A 1 115 ? -5.683 -9.258 6.798 1.00 95.19 115 THR A N 1
ATOM 849 C CA . THR A 1 115 ? -6.058 -8.308 7.846 1.00 95.19 115 THR A CA 1
ATOM 850 C C . THR A 1 115 ? -4.859 -7.467 8.275 1.00 95.19 115 THR A C 1
ATOM 852 O O . THR A 1 115 ? -3.817 -7.988 8.661 1.00 95.19 115 THR A O 1
ATOM 855 N N . LEU A 1 116 ? -5.021 -6.147 8.254 1.00 94.12 116 LEU A N 1
ATOM 856 C CA . LEU A 1 116 ? -4.100 -5.172 8.826 1.00 94.12 116 LEU A CA 1
ATOM 857 C C . LEU A 1 116 ? -4.521 -4.847 10.261 1.00 94.12 116 LEU A C 1
ATOM 859 O O . LEU A 1 116 ? -5.701 -4.600 10.537 1.00 94.12 116 LEU A O 1
ATOM 863 N N . SER A 1 117 ? -3.547 -4.796 11.165 1.00 92.19 117 SER A N 1
ATOM 864 C CA . SER A 1 117 ? -3.782 -4.472 12.574 1.00 92.19 117 SER A CA 1
ATOM 865 C C . SER A 1 117 ? -3.470 -3.006 12.834 1.00 92.19 117 SER A C 1
ATOM 867 O O . SER A 1 117 ? -2.337 -2.577 12.614 1.00 92.19 117 SER A O 1
ATOM 869 N N . SER A 1 118 ? -4.434 -2.227 13.331 1.00 89.75 118 SER A N 1
ATOM 870 C CA . SER A 1 118 ? -4.210 -0.795 13.609 1.00 89.75 118 SER A CA 1
ATOM 871 C C . SER A 1 118 ? -3.032 -0.537 14.539 1.00 89.75 118 SER A C 1
ATOM 873 O O . SER A 1 118 ? -2.318 0.440 14.356 1.00 89.75 118 SER A O 1
ATOM 875 N N . VAL A 1 119 ? -2.754 -1.443 15.477 1.00 89.56 119 VAL A N 1
ATOM 876 C CA . VAL A 1 119 ? -1.614 -1.336 16.401 1.00 89.56 119 VAL A CA 1
ATOM 877 C C . VAL A 1 119 ? -0.252 -1.334 15.696 1.00 89.56 119 VAL A C 1
ATOM 879 O O . VAL A 1 119 ? 0.738 -0.928 16.300 1.00 89.56 119 VAL A O 1
ATOM 882 N N . ASN A 1 120 ? -0.186 -1.791 14.441 1.00 90.88 120 ASN A N 1
ATOM 883 C CA . ASN A 1 120 ? 1.044 -1.823 13.652 1.00 90.88 120 ASN A CA 1
ATOM 884 C C . ASN A 1 120 ? 1.296 -0.516 12.886 1.00 90.88 120 ASN A C 1
ATOM 886 O O . ASN A 1 120 ? 2.432 -0.251 12.494 1.00 90.88 120 ASN A O 1
ATOM 890 N N . PHE A 1 121 ? 0.263 0.298 12.643 1.00 88.75 121 PHE A N 1
ATOM 891 C CA . PHE A 1 121 ? 0.378 1.505 11.814 1.00 88.75 121 PHE A CA 1
ATOM 892 C C . PHE A 1 121 ? -0.246 2.770 12.419 1.00 88.75 121 PHE A C 1
ATOM 894 O O . PHE A 1 121 ? -0.041 3.848 11.869 1.00 88.75 121 PHE A O 1
ATOM 901 N N . LEU A 1 122 ? -0.947 2.684 13.550 1.00 89.38 122 LEU A N 1
ATOM 902 C CA . LEU A 1 122 ? -1.457 3.821 14.321 1.00 89.38 122 LEU A CA 1
ATOM 903 C C . LEU A 1 122 ? -0.646 4.031 15.608 1.00 89.38 122 LEU A C 1
ATOM 905 O O . LEU A 1 122 ? 0.053 3.137 16.086 1.00 89.38 122 LEU A O 1
ATOM 909 N N . GLU A 1 123 ? -0.721 5.242 16.166 1.00 86.62 123 GLU A N 1
ATOM 910 C CA . GLU A 1 123 ? -0.121 5.543 17.470 1.00 86.62 123 GLU A CA 1
ATOM 911 C C . GLU A 1 123 ? -0.986 4.991 18.615 1.00 86.62 123 GLU A C 1
ATOM 913 O O . GLU A 1 123 ? -2.190 4.791 18.469 1.00 86.62 123 GLU A O 1
ATOM 918 N N . ASP A 1 124 ? -0.378 4.760 19.783 1.00 82.50 124 ASP A N 1
ATOM 919 C CA . ASP A 1 124 ? -1.100 4.284 20.969 1.00 82.50 124 ASP A CA 1
AT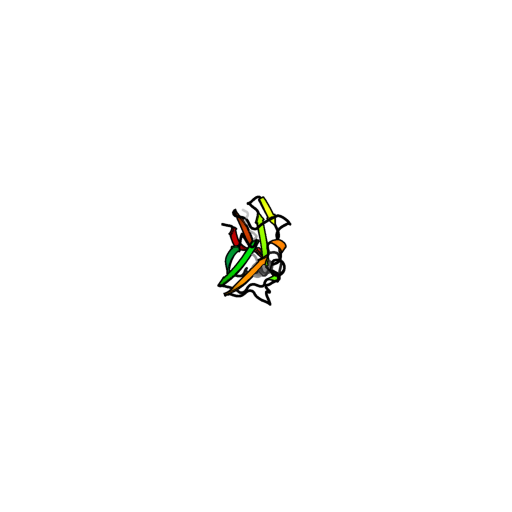OM 920 C C . ASP A 1 124 ? -2.209 5.276 21.367 1.00 82.50 124 ASP A C 1
ATOM 922 O O . ASP A 1 124 ? -1.937 6.430 21.714 1.00 82.50 124 ASP A O 1
ATOM 926 N N . GLY A 1 125 ? -3.460 4.813 21.309 1.00 79.94 125 GLY A N 1
ATOM 927 C CA . GLY A 1 125 ? -4.660 5.611 21.565 1.00 79.94 125 GLY A CA 1
ATOM 928 C C . GLY A 1 125 ? -5.352 6.189 20.324 1.00 79.94 125 GLY A C 1
ATOM 929 O O . GLY A 1 125 ? -6.414 6.792 20.488 1.00 79.94 125 GLY A O 1
ATOM 930 N N . ASP A 1 126 ? -4.795 6.002 19.123 1.00 87.75 126 ASP A N 1
ATOM 931 C CA . ASP A 1 126 ? -5.501 6.226 17.858 1.00 87.75 126 ASP A CA 1
ATOM 932 C C . ASP A 1 126 ? -6.248 4.946 17.442 1.00 87.75 126 ASP A C 1
ATOM 934 O O . ASP A 1 126 ? -5.700 3.845 17.495 1.00 87.75 126 ASP A O 1
ATOM 938 N N . ASP A 1 127 ? -7.486 5.105 16.971 1.00 88.00 127 ASP A N 1
ATOM 939 C CA . ASP A 1 127 ? -8.345 4.004 16.530 1.00 88.00 127 ASP A CA 1
ATOM 940 C C . ASP A 1 127 ? -8.760 4.183 15.061 1.00 88.00 127 ASP A C 1
ATOM 942 O O . ASP A 1 127 ? -8.894 5.308 14.551 1.00 88.00 127 ASP A O 1
ATOM 946 N N . VAL A 1 128 ? -9.060 3.061 14.397 1.00 89.81 128 VAL A N 1
ATOM 947 C CA . VAL A 1 128 ? -9.772 3.080 13.112 1.00 89.81 128 VAL A CA 1
ATOM 948 C C . VAL A 1 128 ? -11.170 3.634 13.372 1.00 89.81 128 VAL A C 1
ATOM 950 O O . VAL A 1 128 ? -11.984 3.025 14.061 1.00 89.81 128 VAL A O 1
ATOM 953 N N . SER A 1 129 ? -11.436 4.829 12.858 1.00 88.12 129 SER A N 1
ATOM 954 C CA . SER A 1 129 ? -12.602 5.634 13.219 1.00 88.12 129 SER A CA 1
ATOM 955 C C . SER A 1 129 ? -13.259 6.222 11.980 1.00 88.12 129 SER A C 1
ATOM 957 O O . SER A 1 129 ? -12.589 6.494 10.986 1.00 88.12 129 SER A O 1
ATOM 959 N N . SER A 1 130 ? -14.579 6.414 12.047 1.00 89.94 130 SER A N 1
ATOM 960 C CA . SER A 1 130 ? -15.385 6.969 10.954 1.00 89.94 130 SER A CA 1
ATOM 961 C C . SER A 1 130 ? -14.801 8.286 10.445 1.00 89.94 130 SER A C 1
ATOM 963 O O . SER A 1 130 ? -14.550 9.191 11.245 1.00 89.94 130 SER A O 1
ATOM 965 N N . GLY A 1 131 ? -14.634 8.415 9.132 1.00 89.44 131 GLY A N 1
ATOM 966 C CA . GLY A 1 131 ? -14.002 9.574 8.502 1.00 89.44 131 GLY A CA 1
ATOM 967 C C . GLY A 1 131 ? -12.471 9.534 8.476 1.00 89.44 131 GLY A C 1
ATOM 968 O O . GLY A 1 131 ? -11.863 10.474 7.969 1.00 89.44 131 GLY A O 1
ATOM 969 N N . GLY A 1 132 ? -11.840 8.480 9.003 1.00 91.88 132 GLY A N 1
ATOM 970 C CA . GLY A 1 132 ? -10.457 8.166 8.663 1.00 91.88 132 GLY A CA 1
ATOM 971 C C . GLY A 1 132 ? -10.334 7.672 7.222 1.00 91.88 132 GLY A C 1
ATOM 972 O O . GLY A 1 132 ? -11.316 7.241 6.630 1.00 91.88 132 GLY A O 1
ATOM 973 N N . GLU A 1 133 ? -9.142 7.736 6.648 1.00 94.31 133 GLU A N 1
ATOM 974 C CA . GLU A 1 133 ? -8.870 7.325 5.268 1.00 94.31 133 GLU A CA 1
ATOM 975 C C . GLU A 1 133 ? -7.686 6.366 5.249 1.00 94.31 133 GLU A C 1
ATOM 977 O O . GLU A 1 133 ? -6.660 6.658 5.856 1.00 94.31 133 GLU A O 1
ATOM 982 N N . ILE A 1 134 ? -7.807 5.242 4.545 1.00 94.88 134 ILE A N 1
ATOM 983 C CA . ILE A 1 134 ? -6.677 4.366 4.241 1.00 94.88 134 ILE A CA 1
ATOM 984 C C . ILE A 1 134 ? -6.270 4.513 2.780 1.00 94.88 134 ILE A C 1
ATOM 986 O O . ILE A 1 134 ? -7.113 4.514 1.882 1.00 94.88 134 ILE A O 1
ATOM 990 N N . ARG A 1 135 ? -4.959 4.579 2.545 1.00 95.62 135 ARG A N 1
ATOM 991 C CA . ARG A 1 135 ? -4.352 4.541 1.217 1.00 95.62 135 ARG A CA 1
ATOM 992 C C . ARG A 1 135 ? -3.371 3.390 1.106 1.00 95.62 135 ARG A C 1
ATOM 994 O O . ARG A 1 135 ? -2.520 3.208 1.974 1.00 95.62 135 ARG A O 1
ATOM 1001 N N . MET A 1 136 ? -3.456 2.653 0.006 1.00 95.62 136 MET A N 1
ATOM 1002 C CA . MET A 1 136 ? -2.445 1.682 -0.405 1.00 95.62 136 MET A CA 1
ATOM 1003 C C . MET A 1 136 ? -1.596 2.296 -1.513 1.00 95.62 136 MET A C 1
ATOM 1005 O O . MET A 1 136 ? -2.123 2.697 -2.551 1.00 95.62 136 MET A O 1
ATOM 1009 N N . ILE A 1 137 ? -0.284 2.352 -1.305 1.00 96.19 137 ILE A N 1
ATOM 1010 C CA . ILE A 1 137 ? 0.658 3.020 -2.200 1.00 96.19 137 ILE A CA 1
ATOM 1011 C C . ILE A 1 137 ? 1.666 2.001 -2.702 1.00 96.19 137 ILE A C 1
ATOM 1013 O O . ILE A 1 137 ? 2.399 1.402 -1.918 1.00 96.19 137 ILE A O 1
ATOM 1017 N N . TRP A 1 138 ? 1.731 1.843 -4.017 1.00 96.00 138 TRP A N 1
ATOM 1018 C CA . TRP A 1 138 ? 2.772 1.086 -4.691 1.00 96.00 138 TRP A CA 1
ATOM 1019 C C . TRP A 1 138 ? 3.952 1.986 -5.045 1.00 96.00 138 TRP A C 1
ATOM 1021 O O . TRP A 1 138 ? 3.770 3.146 -5.416 1.00 96.00 138 TRP A O 1
ATOM 1031 N N . THR A 1 139 ? 5.161 1.441 -4.947 1.00 94.75 139 THR A N 1
ATOM 1032 C CA . THR A 1 139 ? 6.416 2.084 -5.336 1.00 94.75 139 THR A CA 1
ATOM 1033 C C . THR A 1 139 ? 7.198 1.155 -6.268 1.00 94.75 139 THR A C 1
ATOM 1035 O O . THR A 1 139 ? 7.404 -0.012 -5.939 1.00 94.75 139 THR A O 1
ATOM 1038 N N . GLY A 1 140 ? 7.637 1.665 -7.422 1.00 91.62 140 GLY A N 1
ATOM 1039 C CA . GLY A 1 140 ? 8.498 0.918 -8.352 1.00 91.62 140 GLY A CA 1
ATOM 1040 C C . GLY A 1 140 ? 9.837 0.534 -7.719 1.00 91.62 140 GLY A C 1
ATOM 1041 O O . GLY A 1 140 ? 10.264 1.163 -6.750 1.00 91.62 140 GLY A O 1
ATOM 1042 N N . GLU A 1 141 ? 10.528 -0.470 -8.260 1.00 86.12 141 GLU A N 1
ATOM 1043 C CA . GLU A 1 141 ? 11.818 -0.946 -7.737 1.00 86.12 141 GLU A CA 1
ATOM 1044 C C . GLU A 1 141 ? 12.880 0.165 -7.680 1.00 86.12 141 GLU A C 1
ATOM 1046 O O . GLU A 1 141 ? 13.734 0.190 -6.791 1.00 86.12 141 GLU A O 1
ATOM 1051 N N . SER A 1 142 ? 12.810 1.116 -8.612 1.00 84.94 142 SER A N 1
ATOM 1052 C CA . SER A 1 142 ? 13.656 2.314 -8.646 1.00 84.94 142 SER A CA 1
ATOM 1053 C C . SER A 1 142 ? 13.339 3.335 -7.543 1.00 84.94 142 SER A C 1
ATOM 1055 O O . SER A 1 142 ? 14.183 4.169 -7.214 1.00 84.94 142 SER A O 1
ATOM 1057 N N . GLY A 1 143 ? 12.137 3.291 -6.961 1.00 84.75 143 GLY A N 1
ATOM 1058 C CA . GLY A 1 143 ? 11.635 4.270 -5.994 1.00 84.75 143 GLY A CA 1
ATOM 1059 C C . GLY A 1 143 ? 11.120 5.580 -6.605 1.00 84.75 143 GLY A C 1
ATOM 1060 O O . GLY A 1 143 ? 10.493 6.375 -5.896 1.00 84.75 143 GLY A O 1
ATOM 1061 N N . ASP A 1 144 ? 11.359 5.799 -7.901 1.00 85.44 144 ASP A N 1
ATOM 1062 C CA . ASP A 1 144 ? 11.059 7.048 -8.614 1.00 85.44 144 ASP A CA 1
ATOM 1063 C C . ASP A 1 144 ? 9.585 7.161 -9.027 1.00 85.44 144 ASP A C 1
ATOM 1065 O O . ASP A 1 144 ? 9.082 8.255 -9.296 1.00 85.44 144 ASP A O 1
ATOM 1069 N N . GLN A 1 145 ? 8.874 6.035 -9.057 1.00 88.62 145 GLN A N 1
ATOM 1070 C CA . GLN A 1 145 ? 7.47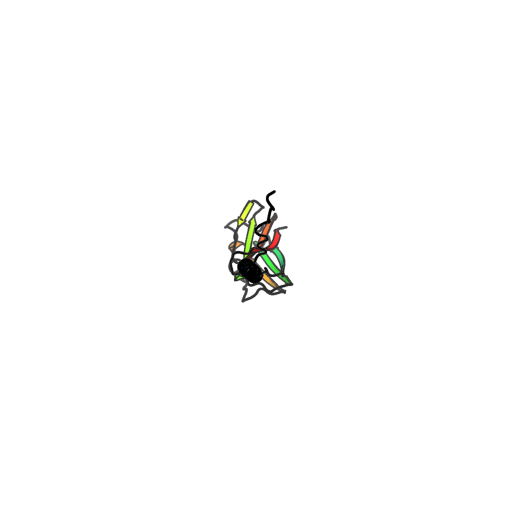2 5.952 -9.447 1.00 88.62 145 GLN A CA 1
ATOM 1071 C C . GLN A 1 145 ? 6.632 5.471 -8.276 1.00 88.62 145 GLN A C 1
ATOM 1073 O O . GLN A 1 145 ? 6.989 4.505 -7.602 1.00 88.62 145 GLN A O 1
ATOM 1078 N N . ARG A 1 146 ? 5.513 6.156 -8.041 1.00 93.00 146 ARG A N 1
ATOM 1079 C CA . ARG A 1 146 ? 4.546 5.807 -7.003 1.00 93.00 146 ARG A CA 1
ATOM 1080 C C . ARG A 1 146 ? 3.135 5.961 -7.532 1.00 93.00 146 ARG A C 1
ATOM 1082 O O . ARG A 1 146 ? 2.854 6.924 -8.244 1.00 93.00 146 ARG A O 1
ATOM 1089 N N . GLU A 1 147 ? 2.263 5.043 -7.148 1.00 94.75 147 GLU A N 1
ATOM 1090 C CA . GLU A 1 147 ? 0.851 5.062 -7.517 1.00 94.75 147 GLU A CA 1
ATOM 1091 C C . GLU A 1 147 ? -0.010 4.647 -6.325 1.00 94.75 147 GLU A C 1
ATOM 1093 O O . GLU A 1 147 ? 0.360 3.759 -5.560 1.00 94.75 147 GLU A O 1
ATOM 1098 N N . VAL A 1 148 ? -1.152 5.311 -6.155 1.00 95.25 148 VAL A N 1
ATOM 1099 C CA . VAL A 1 148 ? -2.150 4.928 -5.153 1.00 95.25 148 VAL A CA 1
ATOM 1100 C C . VAL A 1 148 ? -3.044 3.863 -5.779 1.00 95.25 148 VAL A C 1
ATOM 1102 O O . VAL A 1 148 ? -3.728 4.137 -6.763 1.00 95.25 148 VAL A O 1
ATOM 1105 N N . LEU A 1 149 ? -3.020 2.653 -5.223 1.00 94.56 149 LEU A N 1
ATOM 1106 C CA . LEU A 1 149 ? -3.793 1.507 -5.711 1.00 94.56 149 LEU A CA 1
ATOM 1107 C C . LEU A 1 149 ? -5.185 1.415 -5.070 1.00 94.56 149 LEU A C 1
ATOM 1109 O O . LEU A 1 149 ? -6.114 0.876 -5.669 1.00 94.56 149 LEU A O 1
ATOM 1113 N N . LEU A 1 150 ? -5.326 1.931 -3.850 1.00 95.19 150 LEU A N 1
ATOM 1114 C CA . LEU A 1 150 ? -6.573 1.974 -3.091 1.00 95.19 150 LEU A CA 1
ATOM 1115 C C . LEU A 1 150 ? -6.601 3.255 -2.266 1.00 95.19 150 LEU A C 1
ATOM 1117 O O . LEU A 1 150 ? -5.596 3.607 -1.652 1.00 95.19 150 LEU A O 1
ATOM 1121 N N . GLU A 1 151 ? -7.755 3.905 -2.226 1.00 95.31 151 GLU A N 1
ATOM 1122 C CA . GLU A 1 151 ? -8.059 5.013 -1.325 1.00 95.31 151 GLU A CA 1
ATOM 1123 C C . GLU A 1 151 ? -9.501 4.833 -0.862 1.00 95.31 151 GLU A C 1
ATOM 1125 O O . GLU A 1 151 ? -10.417 4.779 -1.689 1.00 95.31 151 GLU A O 1
ATOM 1130 N N . GLU A 1 152 ? -9.701 4.670 0.443 1.00 95.31 152 GLU A N 1
ATOM 1131 C CA . GLU A 1 152 ? -11.026 4.418 0.997 1.00 95.31 152 GLU A CA 1
ATOM 1132 C C . GLU A 1 152 ? -11.217 5.082 2.362 1.00 95.31 152 GLU A C 1
ATOM 1134 O O . GLU A 1 152 ? -10.336 5.058 3.222 1.00 95.31 152 GLU A O 1
ATOM 1139 N N . ILE A 1 153 ? -12.397 5.677 2.554 1.00 93.69 153 ILE A N 1
ATOM 1140 C CA . ILE A 1 153 ? -12.777 6.379 3.779 1.00 93.69 153 ILE A CA 1
ATOM 1141 C C . ILE A 1 153 ? -13.583 5.429 4.663 1.00 93.69 153 ILE A C 1
ATOM 1143 O O . ILE A 1 153 ? -14.573 4.848 4.218 1.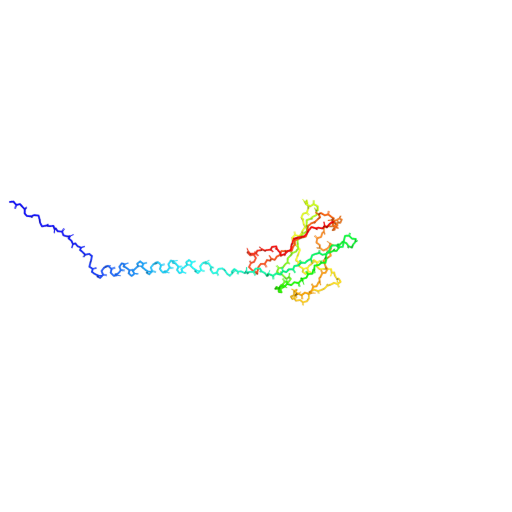00 93.69 153 ILE A O 1
ATOM 1147 N N . VAL A 1 154 ? -13.191 5.334 5.931 1.00 91.25 154 VAL A N 1
ATOM 1148 C CA . VAL A 1 154 ? -13.906 4.585 6.963 1.00 91.25 154 VAL A CA 1
ATOM 1149 C C . VAL A 1 154 ? -15.329 5.151 7.099 1.00 91.25 154 VAL A C 1
ATOM 1151 O O . VAL A 1 154 ? -15.475 6.361 7.320 1.00 91.25 154 VAL A O 1
ATOM 1154 N N . PRO A 1 155 ? -16.374 4.313 6.982 1.00 87.25 155 PRO A N 1
ATOM 1155 C CA . PRO A 1 155 ? -17.768 4.757 7.006 1.00 87.25 155 PRO A CA 1
ATOM 1156 C C . PRO A 1 155 ? -18.239 5.318 8.357 1.00 87.25 155 PRO A C 1
ATOM 1158 O O . PRO A 1 155 ? -17.647 4.990 9.412 1.00 87.25 155 PRO A O 1
#

Sequence (155 aa):
MFEFKPADDRGLSPVIGVILLVGITVILVAVVGGLVTDFGSDIEVAPNAQFNADFDTNGNNITITHGSGDDINPDNVAFEYTVNDTAERGPTNFNDAVDNSDTIDGLFQSGDEVTLSSVNFLEDGDDVSSGGEIRMIWTGESGDQREVLLEEIVP

Nearest PDB structures (foldseek):
  8fj5-assembly1_A  TM=7.613E-01  e=4.812E-10  Haloferax volcanii DS2
  7t6x-assembly1_L  TM=5.783E-01  e=9.513E-02  Homo sapiens
  7u6y-assembly1_A  TM=4.491E-01  e=2.331E-01  Rattus norvegicus
  6za2-assembly1_A  TM=5.153E-01  e=3.262E-01  Porphyromonas gingivalis ATCC 33277
  1p7b-assembly1_A  TM=3.162E-01  e=5.401E-01  Burkholderia pseudomallei

Secondary structure (DSSP, 8-state):
----------PPPHHHHHHHHHHHHHHHHHHHHHHHHHT-S--PPPP-EEEEEEEETTTTEEEEEEEEES-B-GGGEEEEEEETTTEEEEEEEHHHHB-TT----S-B-TT-EEEEEHHHHS-TT----TT-EEEEEEE-TTSS-EEEEEEEE--

pLDDT: mean 86.9, std 10.63, range [57.25, 96.25]

InterPro domains:
  IPR012859 Archaeal Type IV pilin, N-terminal [PF07790] (10-85)
  IPR013373 Flagellin/pilin, N-terminal site, archaea [TIGR02537] (8-40)

Foldseek 3Di:
DDDDDPPDPPVPPPVNVVVVVVVVVVVVCVVVVVVVVVVPPPPDDDWQWAKDWDQDQVQLKIKIATADTDWAFQQQKFKWKAAQVPDIWDRDGRQQQFDPVDDDDGIRHHGDMTMGHCVSIPDVPGGLDAQMKMWMKGADPVRPDIDTNDIDGHD

Solvent-accessible surface area (backbone atoms only — not comparable to full-atom values): 9028 Å² total; per-residue (Å²): 134,88,80,84,74,85,78,74,90,70,68,72,49,75,64,58,51,48,53,52,53,52,52,52,51,54,50,52,51,52,54,53,53,52,54,57,60,71,66,62,63,82,78,74,74,80,73,65,48,42,64,48,79,48,74,39,62,88,77,30,31,40,36,41,33,33,64,42,61,50,66,36,58,42,91,40,26,27,36,33,39,28,47,64,84,73,45,81,30,62,78,31,45,38,79,64,26,44,24,92,93,55,82,84,90,64,66,52,39,64,71,41,70,49,48,30,30,38,84,59,49,44,60,96,91,61,70,57,44,64,55,13,35,43,35,36,36,38,39,40,97,87,63,85,45,74,47,76,66,40,75,50,66,41,110